Protein AF-A0A4R2H0Y8-F1 (afdb_monomer)

Nearest PDB structures (foldseek):
  7p3r-assembly1_D  TM=8.859E-01  e=4.131E+00  Vibrio cholerae O1 biovar El Tor str. N16961
  7p3r-assembly1_C  TM=7.989E-01  e=8.365E+00  Vibrio cholerae O1 biovar El Tor str. N16961
  7a0g-assembly1_HHH  TM=7.500E-01  e=6.612E+00  Serratia marcescens

Sequence (68 aa):
MKTVALMLVLKLLSLSGGLVLLTAFIGLFAFREILGPRLPLLFIAGVVALAVGEGGSRWLARQLETRD

Secondary structure (DSSP, 8-state):
-HHHHHHHHHHHHHHHHHHHHHHHHHHHHH-HHHHGGGHHHHHHHHHHHHHHHHHHHHHHHHHHHTT-

Radius of gyration: 15.31 Å; Cα contacts (8 Å, |Δi|>4): 60; chains: 1; bounding box: 34×16×45 Å

pLDDT: mean 85.33, std 7.18, range [54.72, 92.88]

Mean predicted aligned error: 5.68 Å

Structure (mmCIF, N/CA/C/O backbone):
data_AF-A0A4R2H0Y8-F1
#
_entry.id   AF-A0A4R2H0Y8-F1
#
loop_
_atom_site.group_PDB
_atom_site.id
_atom_site.type_symbol
_atom_site.label_atom_id
_atom_site.label_alt_id
_atom_site.label_comp_id
_atom_site.label_asym_id
_atom_site.label_entity_id
_atom_site.label_seq_id
_atom_site.pdbx_PDB_ins_code
_atom_site.Cartn_x
_atom_site.Cartn_y
_atom_site.Cartn_z
_atom_site.occupancy
_atom_site.B_iso_or_equiv
_atom_site.auth_seq_id
_atom_site.auth_comp_id
_atom_site.auth_asym_id
_atom_site.auth_atom_id
_atom_site.pdbx_PDB_model_num
ATOM 1 N N . MET A 1 1 ? 20.570 4.782 -13.597 1.00 64.00 1 MET A N 1
ATOM 2 C CA . MET A 1 1 ? 20.380 5.178 -12.177 1.00 64.00 1 MET A CA 1
ATOM 3 C C . MET A 1 1 ? 18.938 5.573 -11.839 1.00 64.00 1 MET A C 1
ATOM 5 O O . MET A 1 1 ? 18.385 4.988 -10.919 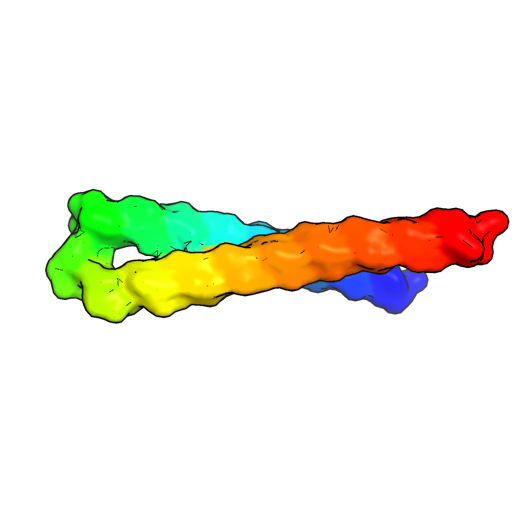1.00 64.00 1 MET A O 1
ATOM 9 N N . LYS A 1 2 ? 18.291 6.490 -12.581 1.00 76.75 2 LYS A N 1
ATOM 10 C CA . LYS A 1 2 ? 16.915 6.961 -12.285 1.00 76.75 2 LYS A CA 1
ATOM 11 C C . LYS A 1 2 ? 15.858 5.841 -12.242 1.00 76.75 2 LYS A C 1
ATOM 13 O O . LYS A 1 2 ? 15.000 5.836 -11.370 1.00 76.75 2 LYS A O 1
ATOM 18 N N . THR A 1 3 ? 15.964 4.861 -13.135 1.00 79.31 3 THR A N 1
ATOM 19 C CA . THR A 1 3 ? 15.016 3.742 -13.227 1.00 79.31 3 THR A CA 1
ATOM 20 C C . THR A 1 3 ? 15.104 2.768 -12.052 1.00 79.31 3 THR A C 1
ATOM 22 O O . THR A 1 3 ? 14.085 2.329 -11.533 1.00 79.31 3 THR A O 1
ATOM 25 N N . VAL A 1 4 ? 16.326 2.475 -11.596 1.00 81.06 4 VAL A N 1
ATOM 26 C CA . VAL A 1 4 ? 16.568 1.609 -10.432 1.00 81.06 4 VAL A CA 1
ATOM 27 C C . VAL A 1 4 ? 16.005 2.259 -9.171 1.00 81.06 4 VAL A C 1
ATOM 29 O O . VAL A 1 4 ? 15.315 1.600 -8.402 1.00 81.06 4 VAL A O 1
ATOM 32 N N . ALA A 1 5 ? 16.221 3.569 -8.999 1.00 85.25 5 ALA A N 1
ATOM 33 C CA . ALA A 1 5 ? 15.644 4.323 -7.889 1.00 85.25 5 ALA A CA 1
ATOM 34 C C . ALA A 1 5 ? 14.107 4.268 -7.897 1.00 85.25 5 ALA A C 1
ATOM 36 O O . ALA A 1 5 ? 13.496 4.010 -6.864 1.00 85.25 5 ALA A O 1
ATOM 37 N N . LEU A 1 6 ? 13.478 4.433 -9.064 1.00 87.00 6 LEU A N 1
ATOM 38 C CA . LEU A 1 6 ? 12.024 4.336 -9.205 1.00 87.00 6 LEU A CA 1
ATOM 39 C C . LEU A 1 6 ? 11.497 2.930 -8.876 1.00 87.00 6 LEU A C 1
ATOM 41 O O . LEU A 1 6 ? 10.490 2.795 -8.185 1.00 87.00 6 LEU A O 1
ATOM 45 N N . MET A 1 7 ? 12.195 1.880 -9.310 1.00 86.12 7 MET A N 1
ATOM 46 C CA . MET A 1 7 ? 11.843 0.495 -8.989 1.00 86.12 7 MET A CA 1
ATOM 47 C C . MET A 1 7 ? 11.942 0.215 -7.483 1.00 86.12 7 MET A C 1
ATOM 49 O O . MET A 1 7 ? 11.078 -0.456 -6.917 1.00 86.12 7 MET A O 1
ATOM 53 N N . LEU A 1 8 ? 12.950 0.790 -6.822 1.00 90.06 8 LEU A N 1
ATOM 54 C CA . LEU A 1 8 ? 13.145 0.686 -5.378 1.00 90.06 8 LEU A CA 1
ATOM 55 C C . LEU A 1 8 ? 12.023 1.395 -4.607 1.00 90.06 8 LEU A C 1
ATOM 57 O O . LEU A 1 8 ? 11.483 0.833 -3.660 1.00 90.06 8 LEU A O 1
ATOM 61 N N . VAL A 1 9 ? 11.604 2.581 -5.060 1.00 90.56 9 VAL A N 1
ATOM 62 C CA . VAL A 1 9 ? 10.460 3.313 -4.488 1.00 90.56 9 VAL A CA 1
ATOM 63 C C . VAL A 1 9 ? 9.164 2.515 -4.626 1.00 90.56 9 VAL A C 1
ATOM 65 O O . VAL A 1 9 ? 8.421 2.387 -3.656 1.00 90.56 9 VAL A O 1
ATOM 68 N N . LEU A 1 10 ? 8.904 1.931 -5.797 1.00 90.62 10 LEU A N 1
ATOM 69 C CA . LEU A 1 10 ? 7.708 1.115 -6.026 1.00 90.62 10 LEU A CA 1
ATOM 70 C C . LEU A 1 10 ? 7.685 -0.128 -5.127 1.00 90.62 10 LEU A C 1
ATOM 72 O O . LEU A 1 10 ? 6.639 -0.471 -4.583 1.00 90.62 10 LEU A O 1
ATOM 76 N N 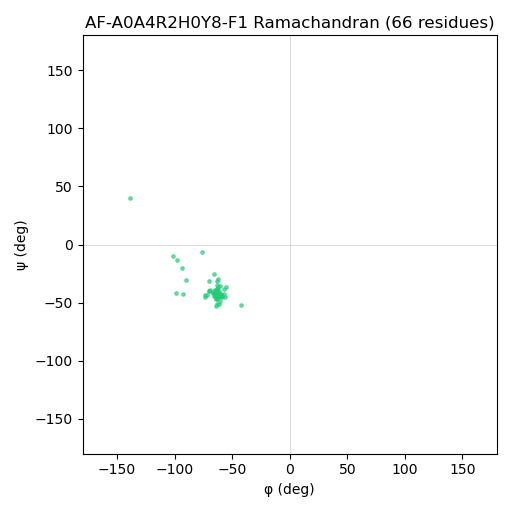. LYS A 1 11 ? 8.841 -0.759 -4.891 1.00 89.56 11 LYS A N 1
ATOM 77 C CA . LYS A 1 11 ? 8.950 -1.886 -3.955 1.00 89.56 11 LYS A CA 1
ATOM 78 C C . LYS A 1 11 ? 8.779 -1.470 -2.498 1.00 89.56 11 LYS A C 1
ATOM 80 O O . LYS A 1 11 ? 8.098 -2.176 -1.759 1.00 89.56 11 LYS A O 1
ATOM 85 N N . LEU A 1 12 ? 9.332 -0.329 -2.088 1.00 91.62 12 LEU A N 1
ATOM 86 C CA . LEU A 1 12 ? 9.100 0.223 -0.749 1.00 91.62 12 LEU A CA 1
ATOM 87 C C . LEU A 1 12 ? 7.619 0.553 -0.528 1.00 91.62 12 LEU A C 1
ATOM 89 O O . LEU A 1 12 ? 7.101 0.314 0.560 1.00 91.62 12 LEU A O 1
ATOM 93 N N . LEU A 1 13 ? 6.929 1.034 -1.564 1.00 91.94 13 LEU A N 1
ATOM 94 C CA . LEU A 1 13 ? 5.490 1.277 -1.531 1.00 91.94 13 LEU A CA 1
ATOM 95 C C . LEU A 1 13 ? 4.681 -0.026 -1.410 1.00 91.94 13 LEU A C 1
ATOM 97 O O . LEU A 1 13 ? 3.749 -0.090 -0.613 1.00 91.94 13 LEU A O 1
ATOM 101 N N . SER A 1 14 ? 5.057 -1.091 -2.130 1.00 90.69 14 SER A N 1
ATOM 102 C CA . SER A 1 14 ? 4.449 -2.418 -1.935 1.00 90.69 14 SER A 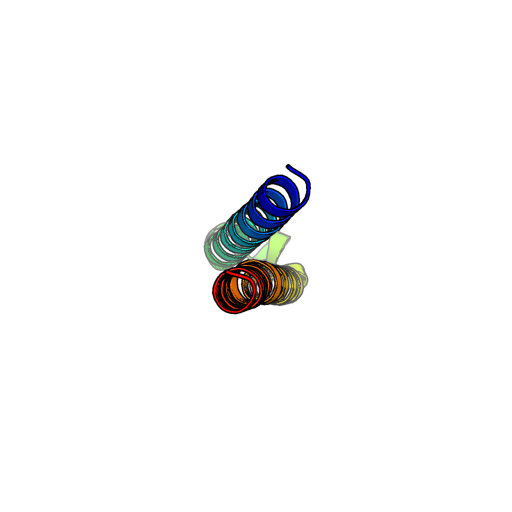CA 1
ATOM 103 C C . SER A 1 14 ? 4.649 -2.926 -0.507 1.00 90.69 14 SER A C 1
ATOM 105 O O . SER A 1 14 ? 3.727 -3.471 0.099 1.00 90.69 14 SER A O 1
ATOM 107 N N . LEU A 1 15 ? 5.859 -2.749 0.034 1.00 92.50 15 LEU A N 1
ATOM 108 C CA . LEU A 1 15 ? 6.226 -3.217 1.367 1.00 92.50 15 LEU A CA 1
ATOM 109 C C . LEU A 1 15 ? 5.429 -2.483 2.452 1.00 92.50 15 LEU A C 1
ATOM 111 O O . LEU A 1 15 ? 4.895 -3.117 3.362 1.00 92.50 15 LEU A O 1
ATOM 115 N N . SER A 1 16 ? 5.293 -1.160 2.333 1.00 91.44 16 SER A N 1
ATOM 116 C CA . SER A 1 16 ? 4.478 -0.364 3.252 1.00 91.44 16 SER A CA 1
ATOM 117 C C . SER A 1 16 ? 2.992 -0.709 3.140 1.00 91.44 16 SER A C 1
ATOM 119 O O . SER A 1 16 ? 2.338 -0.875 4.168 1.00 91.44 16 SER A O 1
ATOM 121 N N . GLY A 1 17 ? 2.471 -0.930 1.928 1.00 88.31 17 GLY A N 1
ATOM 122 C CA . GLY A 1 17 ? 1.107 -1.425 1.715 1.00 88.31 17 GLY A CA 1
ATOM 123 C C . GLY A 1 17 ? 0.843 -2.762 2.414 1.00 88.31 17 GLY A C 1
ATOM 124 O O . GLY A 1 17 ? -0.177 -2.921 3.085 1.00 88.31 17 GLY A O 1
ATOM 125 N N . GLY A 1 18 ? 1.798 -3.694 2.342 1.00 89.50 18 GLY A N 1
ATOM 126 C CA . GLY A 1 18 ? 1.740 -4.973 3.054 1.00 89.50 18 GLY A CA 1
ATOM 127 C C . GLY A 1 18 ? 1.722 -4.820 4.577 1.00 89.50 18 GLY A C 1
ATOM 128 O O . GLY A 1 18 ? 0.906 -5.452 5.245 1.00 89.50 18 GLY A O 1
ATOM 129 N N . LEU A 1 19 ? 2.560 -3.939 5.132 1.00 92.88 19 LEU A N 1
ATOM 130 C CA . LEU A 1 19 ? 2.576 -3.645 6.572 1.00 92.88 19 LEU A CA 1
ATOM 131 C C . LEU A 1 19 ? 1.259 -3.024 7.053 1.00 92.88 19 LEU A C 1
ATOM 133 O O . LEU A 1 19 ? 0.767 -3.361 8.132 1.00 92.88 19 LEU A O 1
ATOM 137 N N . VAL A 1 20 ? 0.660 -2.144 6.251 1.00 91.06 20 VAL A N 1
ATOM 138 C CA . VAL A 1 20 ? -0.642 -1.540 6.554 1.00 91.06 20 VAL A CA 1
ATOM 139 C C . VAL A 1 20 ? -1.745 -2.601 6.565 1.00 91.06 20 VAL A C 1
ATOM 141 O O . VAL A 1 20 ? -2.541 -2.624 7.504 1.00 91.06 20 VAL A O 1
ATOM 144 N N . LEU A 1 21 ? -1.769 -3.522 5.594 1.00 91.69 21 LEU A N 1
ATOM 145 C CA . LEU A 1 21 ? -2.723 -4.638 5.595 1.00 91.69 21 LEU A CA 1
ATOM 146 C C . LEU A 1 21 ? -2.526 -5.572 6.785 1.00 91.69 21 LEU A C 1
ATOM 148 O O . LEU A 1 21 ? -3.507 -5.970 7.408 1.00 91.69 21 LEU A O 1
ATOM 152 N N . LEU A 1 22 ? -1.276 -5.891 7.128 1.00 90.88 22 LEU A N 1
ATOM 153 C CA . LEU A 1 22 ? -0.956 -6.691 8.308 1.00 90.88 22 LEU A CA 1
ATOM 154 C C . LEU A 1 22 ? -1.492 -6.017 9.577 1.00 90.88 22 LEU A C 1
ATOM 156 O O . LEU A 1 22 ? -2.136 -6.657 10.402 1.00 90.88 22 LEU A O 1
ATOM 160 N N . THR A 1 23 ? -1.283 -4.706 9.701 1.00 87.50 23 THR A N 1
ATOM 161 C CA . THR A 1 23 ? -1.765 -3.906 10.834 1.00 87.50 23 THR A CA 1
ATOM 162 C C . THR A 1 23 ? -3.289 -3.873 10.882 1.00 87.50 23 THR A C 1
ATOM 164 O O . THR A 1 23 ? -3.867 -3.991 11.959 1.00 87.50 23 THR A O 1
ATOM 167 N N . ALA A 1 24 ? -3.957 -3.765 9.731 1.00 86.44 24 ALA A N 1
ATOM 168 C CA . ALA A 1 24 ? -5.410 -3.846 9.649 1.00 86.44 24 ALA A CA 1
ATOM 169 C C . ALA A 1 24 ? -5.921 -5.232 10.083 1.00 86.44 24 ALA A C 1
ATOM 171 O O . ALA A 1 24 ? -6.860 -5.330 10.869 1.00 86.44 24 ALA A O 1
ATOM 172 N N . PHE A 1 25 ? -5.265 -6.308 9.642 1.00 86.75 25 PHE A N 1
ATOM 173 C CA . PHE A 1 25 ? -5.606 -7.670 10.049 1.00 86.75 25 PHE A CA 1
ATOM 174 C C . PHE A 1 25 ? -5.418 -7.884 11.551 1.00 86.75 25 PHE A C 1
ATOM 176 O O . PHE A 1 25 ? -6.345 -8.319 12.224 1.00 86.75 25 PHE A O 1
ATOM 183 N N . ILE A 1 26 ? -4.251 -7.537 12.098 1.00 88.12 26 ILE A N 1
ATOM 184 C CA . ILE A 1 26 ? -3.963 -7.662 13.534 1.00 88.12 26 ILE A CA 1
ATOM 185 C C . ILE A 1 26 ? -4.924 -6.782 14.342 1.00 88.12 26 ILE A C 1
ATOM 187 O O . ILE A 1 26 ? -5.473 -7.222 15.350 1.00 88.12 26 ILE A O 1
ATOM 191 N N . GLY A 1 27 ? -5.180 -5.557 13.880 1.00 83.50 27 GLY A N 1
ATOM 192 C CA . GLY A 1 27 ? -6.081 -4.603 14.517 1.00 83.50 27 GLY A CA 1
ATOM 193 C C . GLY A 1 27 ? -7.531 -5.079 14.599 1.00 83.50 27 GLY A C 1
ATOM 194 O O . GLY A 1 27 ? -8.216 -4.735 15.562 1.00 83.50 27 GLY A O 1
ATOM 195 N N . LEU A 1 28 ? -7.981 -5.912 13.653 1.00 81.81 28 LEU A N 1
ATOM 196 C CA . LEU A 1 28 ? -9.306 -6.540 13.675 1.00 81.81 28 LEU A CA 1
ATOM 197 C C . LEU A 1 28 ? -9.497 -7.433 14.912 1.00 81.81 28 LEU A C 1
ATOM 199 O O . LEU A 1 28 ? -10.596 -7.472 15.465 1.00 81.81 28 LEU A O 1
ATOM 203 N N . PHE A 1 29 ? -8.435 -8.118 15.351 1.00 82.81 29 PHE A N 1
ATOM 204 C CA . PHE A 1 29 ? -8.476 -9.076 16.460 1.00 82.81 29 PHE A CA 1
ATOM 205 C C . PHE A 1 29 ? -7.982 -8.487 17.786 1.00 82.81 29 PHE A C 1
ATOM 207 O O . PHE A 1 29 ? -8.593 -8.728 18.821 1.00 82.81 29 PHE A O 1
ATOM 214 N N . ALA A 1 30 ? -6.896 -7.710 17.768 1.00 82.38 30 ALA A N 1
ATOM 215 C CA . ALA A 1 30 ? -6.229 -7.235 18.980 1.00 82.38 30 ALA A CA 1
ATOM 216 C C . ALA A 1 30 ? -6.756 -5.884 19.493 1.00 82.38 30 ALA A C 1
ATOM 218 O O . ALA A 1 30 ? -6.747 -5.642 20.695 1.00 82.38 30 ALA A O 1
ATOM 219 N N . PHE A 1 31 ? -7.226 -4.998 18.605 1.00 82.00 31 PHE A N 1
ATOM 220 C CA . PHE A 1 31 ? -7.568 -3.612 18.958 1.00 82.00 31 PHE A CA 1
ATOM 221 C C . PHE A 1 31 ? -8.859 -3.144 18.282 1.00 82.00 31 PHE A C 1
ATOM 223 O O . PHE A 1 31 ? -8.953 -2.001 17.827 1.00 82.00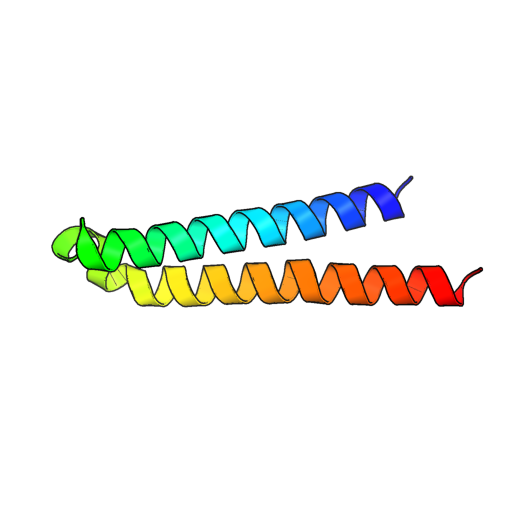 31 PHE A O 1
ATOM 230 N N . ARG A 1 32 ? -9.866 -4.022 18.205 1.00 77.19 32 ARG A N 1
ATOM 231 C CA . ARG A 1 32 ? -11.108 -3.760 17.463 1.00 77.19 32 ARG A CA 1
ATOM 232 C C . ARG A 1 32 ? -11.812 -2.475 17.903 1.00 77.19 32 ARG A C 1
ATOM 234 O O . ARG A 1 32 ? -12.339 -1.764 17.057 1.00 77.19 32 ARG A O 1
ATOM 241 N N . GLU A 1 33 ? -11.787 -2.153 19.194 1.00 79.31 33 GLU A N 1
ATOM 242 C CA . GLU A 1 33 ? -12.427 -0.940 19.726 1.00 79.31 33 GLU A CA 1
ATOM 243 C C . GLU A 1 33 ? -11.718 0.357 19.314 1.00 79.31 33 GLU A C 1
ATOM 245 O O . GLU A 1 33 ? -12.367 1.379 19.114 1.00 79.31 33 GLU A O 1
ATOM 250 N N . ILE A 1 34 ? -10.396 0.317 19.125 1.00 79.50 34 ILE A N 1
ATOM 251 C CA . ILE A 1 34 ? -9.579 1.498 18.803 1.00 79.50 34 ILE A CA 1
ATOM 252 C C . ILE A 1 34 ? -9.427 1.654 17.286 1.00 79.50 34 ILE A C 1
ATOM 254 O O . ILE A 1 34 ? -9.510 2.758 16.743 1.00 79.50 34 ILE A O 1
ATOM 258 N N . LEU A 1 35 ? -9.182 0.545 16.585 1.00 77.44 35 LEU A N 1
ATOM 259 C CA . LEU A 1 35 ? -8.904 0.532 15.152 1.00 77.44 35 LEU A CA 1
ATOM 260 C C . LEU A 1 35 ? -10.149 0.294 14.303 1.00 77.44 35 LEU A C 1
ATOM 262 O O . LEU A 1 35 ? -10.130 0.692 13.143 1.00 77.44 35 LEU A O 1
ATOM 266 N N . GLY A 1 36 ? -11.229 -0.273 14.848 1.00 81.62 36 GLY A N 1
ATOM 267 C CA . GLY A 1 36 ? -12.446 -0.659 14.120 1.00 81.62 36 GLY A CA 1
ATOM 268 C C . GLY A 1 36 ? -12.941 0.361 13.087 1.00 81.62 36 GLY A C 1
ATOM 269 O O . GLY A 1 36 ? -13.077 -0.002 11.919 1.00 81.62 36 GLY A O 1
ATOM 270 N N . PRO A 1 37 ? -13.124 1.646 13.447 1.00 87.50 37 PRO A N 1
ATOM 271 C CA . PRO A 1 37 ? -13.575 2.677 12.506 1.00 87.50 37 PRO A CA 1
ATOM 272 C C . PRO A 1 37 ? -12.578 2.981 11.378 1.00 87.50 37 PRO A C 1
ATOM 274 O O . PRO A 1 37 ? -12.961 3.451 10.310 1.00 87.50 37 PRO A O 1
ATOM 277 N N . ARG A 1 38 ? -11.284 2.735 11.609 1.00 87.19 38 ARG A N 1
ATOM 278 C CA . ARG A 1 38 ? -10.187 3.010 10.668 1.00 87.19 38 ARG A CA 1
ATOM 279 C C . ARG A 1 38 ? -9.772 1.774 9.873 1.00 87.19 38 ARG A C 1
ATOM 281 O O . ARG A 1 38 ? -9.066 1.924 8.882 1.00 87.19 38 ARG A O 1
ATOM 288 N N . LEU A 1 39 ? -10.212 0.576 10.261 1.00 86.12 39 LEU A N 1
ATOM 289 C CA . LEU A 1 39 ? -9.872 -0.676 9.582 1.00 86.12 39 LEU A CA 1
ATOM 290 C C . LEU A 1 39 ? -10.227 -0.674 8.092 1.00 86.12 39 LEU A C 1
ATOM 292 O O . LEU A 1 39 ? -9.349 -1.045 7.317 1.00 86.12 39 LEU A O 1
ATOM 296 N N . PRO A 1 40 ? -11.417 -0.214 7.650 1.00 87.12 40 PRO A N 1
ATOM 297 C CA . PRO A 1 40 ? -11.719 -0.137 6.221 1.00 87.12 40 PRO A CA 1
ATOM 298 C C . PRO A 1 40 ? -10.756 0.799 5.486 1.00 87.12 40 PRO A C 1
ATOM 300 O O . PRO A 1 40 ? -10.280 0.471 4.403 1.00 87.12 40 PRO A O 1
ATOM 303 N N . LEU A 1 41 ? -10.415 1.935 6.102 1.00 90.25 41 LEU A N 1
ATOM 304 C CA . LEU A 1 41 ? -9.484 2.909 5.535 1.00 90.25 41 LEU A CA 1
ATOM 305 C C . LEU A 1 41 ? -8.070 2.323 5.409 1.00 90.25 41 LEU A C 1
ATOM 307 O O . LEU A 1 41 ? -7.443 2.467 4.365 1.00 90.25 41 LEU A O 1
ATOM 311 N N . LEU A 1 42 ? -7.587 1.629 6.446 1.00 87.19 42 LEU A N 1
ATOM 312 C CA . LEU A 1 42 ? -6.296 0.937 6.433 1.00 87.19 42 LEU A CA 1
ATOM 313 C C . LEU A 1 42 ? -6.280 -0.176 5.383 1.00 87.19 42 LEU A C 1
ATOM 315 O O . LEU A 1 42 ? -5.308 -0.305 4.648 1.00 87.19 42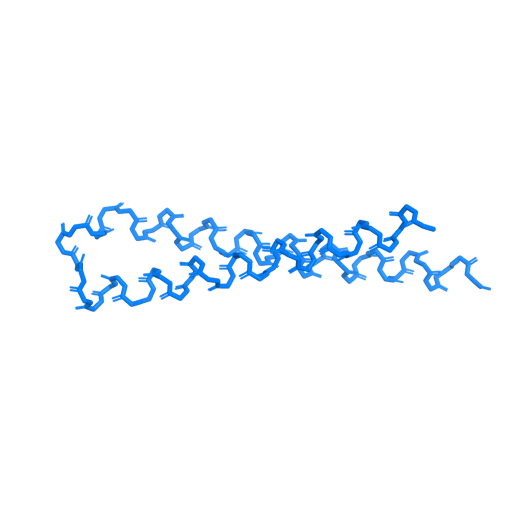 LEU A O 1
ATOM 319 N N . PHE A 1 43 ? -7.368 -0.936 5.254 1.00 88.06 43 PHE A N 1
ATOM 320 C CA . PHE A 1 43 ? -7.487 -1.963 4.225 1.00 88.06 43 PHE A CA 1
ATOM 321 C C . PHE A 1 43 ? -7.401 -1.365 2.821 1.00 88.06 43 PHE A C 1
ATOM 323 O O . PHE A 1 43 ? -6.580 -1.799 2.019 1.00 88.06 43 PHE A O 1
ATOM 330 N N . ILE A 1 44 ? -8.200 -0.334 2.535 1.00 90.50 44 ILE A N 1
ATOM 331 C CA . ILE A 1 44 ? -8.207 0.341 1.233 1.00 90.50 44 ILE A CA 1
ATOM 332 C C . ILE A 1 44 ? -6.827 0.934 0.940 1.00 90.50 44 ILE A C 1
ATOM 334 O O . ILE A 1 44 ? -6.275 0.690 -0.129 1.00 90.50 44 ILE A O 1
ATOM 338 N N . ALA A 1 45 ? -6.236 1.656 1.894 1.00 89.44 45 ALA A N 1
ATOM 339 C CA . ALA A 1 45 ? -4.911 2.246 1.735 1.00 89.44 45 ALA A CA 1
ATOM 340 C C . ALA A 1 45 ? -3.833 1.179 1.483 1.00 89.44 45 ALA A C 1
ATOM 342 O O . ALA A 1 45 ? -3.012 1.3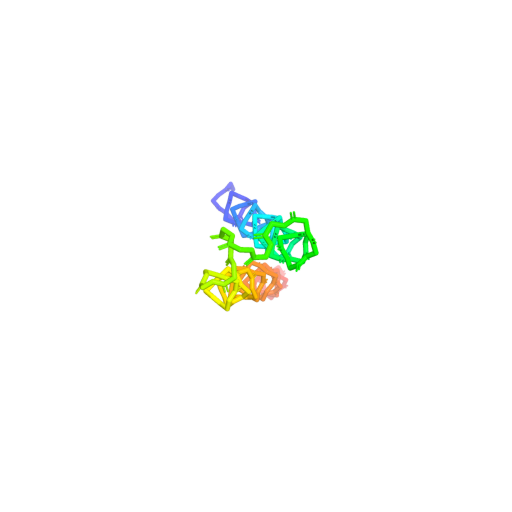36 0.580 1.00 89.44 45 ALA A O 1
ATOM 343 N N . GLY A 1 46 ? -3.864 0.076 2.235 1.00 88.44 46 GLY A N 1
ATOM 344 C CA . GLY A 1 46 ? -2.937 -1.041 2.086 1.00 88.44 46 GLY A CA 1
ATOM 345 C C . GLY A 1 46 ? -3.068 -1.741 0.733 1.00 88.44 46 GLY A C 1
ATOM 346 O O . GLY A 1 46 ? -2.059 -1.957 0.062 1.00 88.44 46 GLY A O 1
ATOM 347 N N . VAL A 1 47 ? -4.299 -2.026 0.284 1.00 90.81 47 VAL A N 1
ATOM 348 C CA . VAL A 1 47 ? -4.564 -2.620 -1.039 1.00 90.81 47 VAL A CA 1
ATOM 349 C C . VAL A 1 47 ? -4.115 -1.687 -2.161 1.00 90.81 47 VAL A C 1
ATOM 351 O O . VAL A 1 47 ? -3.458 -2.141 -3.096 1.00 90.81 47 VAL A O 1
ATOM 354 N N . VAL A 1 48 ? -4.423 -0.391 -2.076 1.00 92.00 48 VAL A N 1
ATOM 355 C CA . VAL A 1 48 ? -4.028 0.594 -3.095 1.00 92.00 48 VAL A CA 1
ATOM 356 C C . VAL A 1 48 ? -2.507 0.711 -3.176 1.00 92.00 48 VAL A C 1
ATOM 358 O O . VAL A 1 48 ? -1.953 0.646 -4.271 1.00 92.00 48 VAL A O 1
ATOM 361 N N . ALA A 1 49 ? -1.817 0.820 -2.039 1.00 90.00 49 ALA A N 1
ATOM 362 C CA . ALA A 1 49 ? -0.358 0.882 -2.001 1.00 90.00 49 ALA A CA 1
ATOM 363 C C . ALA A 1 49 ? 0.291 -0.380 -2.598 1.00 90.00 49 ALA A C 1
ATOM 365 O O . ALA A 1 49 ? 1.214 -0.270 -3.403 1.00 90.00 49 ALA A O 1
ATOM 366 N N . LEU A 1 50 ? -0.235 -1.569 -2.286 1.00 89.50 50 LEU A N 1
ATOM 367 C CA . LEU A 1 50 ? 0.217 -2.835 -2.875 1.00 89.50 50 LEU A CA 1
ATOM 368 C C . LEU A 1 50 ? -0.031 -2.907 -4.382 1.00 89.50 50 LEU A C 1
ATOM 370 O O . LEU A 1 50 ? 0.868 -3.282 -5.132 1.00 89.50 50 LEU A O 1
ATOM 374 N N . ALA A 1 51 ? -1.228 -2.537 -4.836 1.00 90.56 51 ALA A N 1
ATOM 375 C CA . ALA A 1 51 ? -1.589 -2.571 -6.248 1.00 90.56 51 ALA A CA 1
ATOM 376 C C . ALA A 1 51 ? -0.726 -1.607 -7.074 1.00 90.56 51 ALA A C 1
ATOM 378 O O . ALA A 1 51 ? -0.246 -1.975 -8.146 1.00 90.56 51 ALA A O 1
ATOM 379 N N . VAL A 1 52 ? -0.480 -0.398 -6.563 1.00 90.94 52 VAL A N 1
ATOM 380 C CA . VAL A 1 52 ? 0.365 0.606 -7.223 1.00 90.94 52 VAL A CA 1
ATOM 381 C C . VAL A 1 52 ? 1.839 0.207 -7.175 1.00 90.94 52 VAL A C 1
ATOM 383 O O . VAL A 1 52 ? 2.518 0.300 -8.195 1.00 90.94 52 VAL A O 1
ATOM 386 N N . GLY A 1 53 ? 2.339 -0.273 -6.037 1.00 88.50 53 GLY A N 1
ATOM 387 C CA . GLY A 1 53 ? 3.727 -0.707 -5.901 1.00 88.50 53 GLY A CA 1
ATOM 388 C C . GLY A 1 53 ? 4.054 -1.913 -6.788 1.00 88.50 53 GLY A C 1
ATOM 389 O O . GLY A 1 53 ? 4.969 -1.854 -7.615 1.00 88.50 53 GLY A O 1
ATOM 390 N N . GLU A 1 54 ? 3.272 -2.996 -6.707 1.00 88.62 54 GLU A N 1
ATOM 391 C CA . GLU A 1 54 ? 3.520 -4.191 -7.520 1.00 88.62 54 GLU A CA 1
ATOM 392 C C . GLU A 1 54 ? 3.147 -3.981 -8.983 1.00 88.62 54 GLU A C 1
ATOM 394 O O . GLU A 1 54 ? 3.938 -4.306 -9.872 1.00 88.62 54 GLU A O 1
ATOM 399 N N . GLY A 1 55 ? 1.981 -3.393 -9.254 1.00 88.12 55 GLY A N 1
ATOM 400 C CA . GLY A 1 55 ? 1.533 -3.104 -10.614 1.00 88.12 55 GLY A CA 1
ATOM 401 C C . GLY A 1 55 ? 2.472 -2.136 -11.329 1.00 88.12 55 GLY A C 1
ATOM 402 O O . GLY A 1 55 ? 2.878 -2.397 -12.464 1.00 88.12 55 GLY A O 1
ATOM 403 N N . GLY A 1 56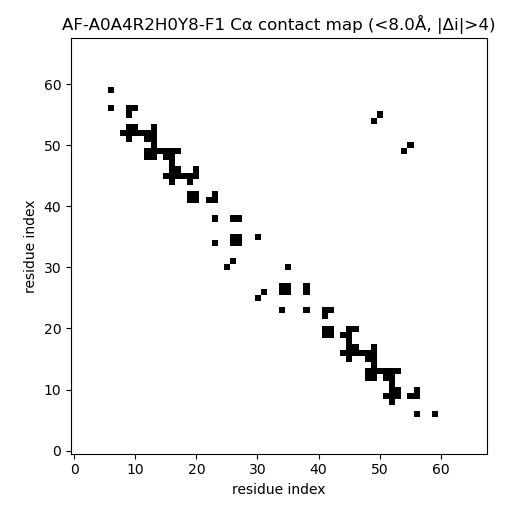 ? 2.890 -1.072 -10.641 1.00 85.81 5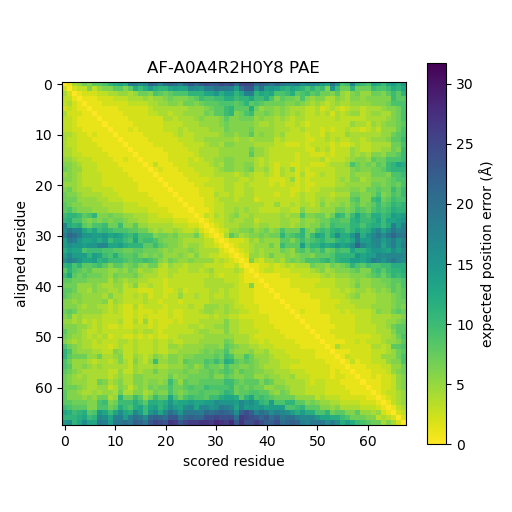6 GLY A N 1
ATOM 404 C CA . GLY A 1 56 ? 3.863 -0.109 -11.141 1.00 85.81 56 GLY A CA 1
ATOM 405 C C . GLY A 1 56 ? 5.223 -0.749 -11.392 1.00 85.81 56 GLY A C 1
ATOM 406 O O . GLY A 1 56 ? 5.803 -0.529 -12.451 1.00 85.81 56 GLY A O 1
ATOM 407 N N . SER A 1 57 ? 5.719 -1.593 -10.477 1.00 87.31 57 SER A N 1
ATOM 408 C CA . SER A 1 57 ? 7.024 -2.246 -10.657 1.00 87.31 57 SER A CA 1
ATOM 409 C C . SER A 1 57 ? 7.033 -3.213 -11.846 1.00 87.31 57 SER A C 1
ATOM 411 O O . SER A 1 57 ? 7.986 -3.216 -12.624 1.00 87.31 57 SER A O 1
ATOM 413 N N . ARG A 1 58 ? 5.947 -3.970 -12.053 1.00 85.25 58 ARG A N 1
ATOM 414 C CA . ARG A 1 58 ? 5.781 -4.869 -13.207 1.00 85.25 58 ARG A CA 1
ATOM 415 C C . ARG A 1 58 ? 5.620 -4.111 -14.517 1.00 85.25 58 ARG A C 1
ATOM 417 O O . ARG A 1 58 ? 6.138 -4.541 -15.543 1.00 85.25 58 ARG A O 1
ATOM 424 N N . TRP A 1 59 ? 4.894 -2.996 -14.506 1.00 88.44 59 TRP A N 1
ATOM 425 C CA . TRP A 1 59 ? 4.775 -2.140 -15.682 1.00 88.44 59 TRP A CA 1
ATOM 426 C C . TRP A 1 59 ? 6.123 -1.516 -16.058 1.00 88.44 59 TRP A C 1
ATOM 428 O O . TRP A 1 59 ? 6.494 -1.550 -17.229 1.00 88.44 59 TRP A O 1
ATOM 438 N N . LEU A 1 60 ? 6.887 -1.039 -15.071 1.00 86.50 60 LEU A N 1
ATOM 439 C CA . LEU A 1 60 ? 8.219 -0.475 -15.283 1.00 86.50 60 LEU A CA 1
ATOM 440 C C . LEU A 1 60 ? 9.210 -1.524 -15.806 1.00 86.50 60 LEU A C 1
ATOM 442 O O . LEU A 1 60 ? 9.975 -1.230 -16.718 1.00 86.50 60 LEU A O 1
ATOM 446 N N . ALA A 1 61 ? 9.166 -2.746 -15.266 1.00 84.94 61 ALA A N 1
ATOM 447 C CA . ALA A 1 61 ? 9.991 -3.858 -15.730 1.00 84.94 61 ALA A CA 1
ATOM 448 C C . ALA A 1 61 ? 9.735 -4.177 -17.211 1.00 84.94 61 ALA A C 1
ATOM 450 O O . ALA A 1 61 ? 10.685 -4.277 -17.978 1.00 84.94 61 ALA A O 1
ATOM 451 N N . ARG A 1 62 ? 8.465 -4.218 -17.638 1.00 85.81 62 ARG A N 1
ATOM 452 C CA . ARG A 1 62 ? 8.109 -4.427 -19.053 1.00 85.81 62 ARG A CA 1
ATOM 453 C C . ARG A 1 62 ? 8.606 -3.307 -19.962 1.00 85.81 62 ARG A C 1
ATOM 455 O O . ARG A 1 62 ? 9.096 -3.587 -21.041 1.00 85.81 62 ARG A O 1
ATOM 462 N N . GLN A 1 63 ? 8.501 -2.051 -19.525 1.00 84.88 63 GLN A N 1
ATOM 463 C CA . GLN A 1 63 ? 9.000 -0.904 -20.296 1.00 84.88 63 GLN A CA 1
ATOM 464 C C . GLN A 1 63 ? 10.520 -0.941 -20.487 1.00 84.88 63 GLN A C 1
ATOM 466 O O . GLN A 1 63 ? 11.018 -0.456 -21.502 1.00 84.88 63 GLN A O 1
ATOM 471 N N . LEU A 1 64 ? 11.248 -1.496 -19.516 1.00 78.62 64 LEU A N 1
ATOM 472 C CA . LEU A 1 64 ? 12.691 -1.692 -19.611 1.00 78.62 64 LEU A CA 1
ATOM 473 C C . LEU A 1 64 ? 13.041 -2.835 -20.557 1.00 78.62 64 LEU A C 1
ATOM 475 O O . LEU A 1 64 ? 13.905 -2.653 -21.398 1.00 78.62 64 LEU A O 1
ATOM 479 N N . GLU A 1 65 ? 12.317 -3.949 -20.472 1.00 77.00 65 GLU A N 1
ATOM 480 C CA . GLU A 1 65 ? 12.509 -5.117 -21.337 1.00 77.00 65 GLU A CA 1
ATOM 481 C C . GLU A 1 65 ? 12.238 -4.813 -22.820 1.00 77.00 65 GLU A C 1
ATOM 483 O O . GLU A 1 65 ? 12.947 -5.307 -23.680 1.00 77.00 65 GLU A O 1
ATOM 488 N N . THR A 1 66 ? 11.269 -3.948 -23.146 1.00 72.94 66 THR A N 1
ATOM 489 C CA . THR A 1 66 ? 11.034 -3.498 -24.537 1.00 72.94 66 THR A CA 1
ATOM 490 C C . THR A 1 66 ? 12.034 -2.461 -25.064 1.00 72.94 66 THR A C 1
ATO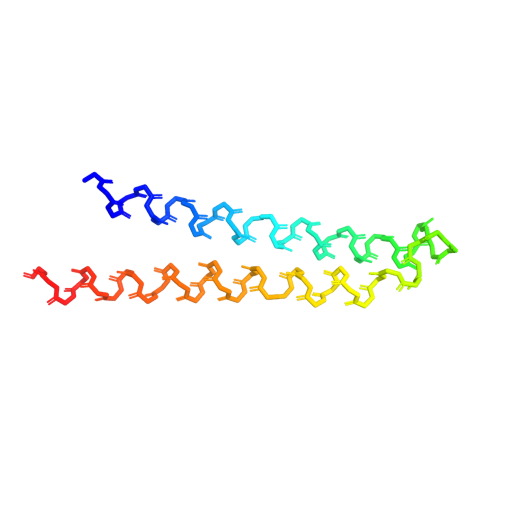M 492 O O . THR A 1 66 ? 11.917 -2.054 -26.220 1.00 72.94 66 THR A O 1
ATOM 495 N N . ARG A 1 67 ? 12.940 -1.943 -24.227 1.00 59.94 67 ARG A N 1
ATOM 496 C CA . ARG A 1 67 ? 13.925 -0.918 -24.618 1.00 59.94 67 ARG A CA 1
ATOM 497 C C . ARG A 1 67 ? 15.332 -1.467 -24.866 1.00 59.94 67 ARG A C 1
ATOM 499 O O . ARG A 1 67 ? 16.148 -0.695 -25.369 1.00 59.94 67 ARG A O 1
ATOM 506 N N . ASP A 1 68 ? 15.577 -2.727 -24.520 1.00 54.72 68 ASP A N 1
ATOM 507 C CA . ASP A 1 68 ? 16.784 -3.489 -24.862 1.00 54.72 68 ASP A CA 1
ATOM 508 C C . ASP A 1 68 ? 16.555 -4.302 -26.150 1.00 54.72 68 ASP A C 1
ATOM 510 O O . ASP A 1 68 ? 17.532 -4.469 -26.916 1.00 54.72 68 ASP A O 1
#

Organism: NCBI:txid659006

Solvent-accessible surface area (backbone atoms only — not comparable to full-atom values): 3454 Å² total; per-residue (Å²): 111,72,65,60,54,51,44,52,51,23,48,52,36,23,51,51,10,49,52,36,35,50,48,31,56,49,28,62,75,77,35,38,90,79,36,48,90,49,32,65,57,33,38,52,51,11,52,49,31,29,49,49,9,49,51,48,36,55,53,51,50,51,60,51,63,77,72,112

Foldseek 3Di:
DVLVVVLVVLQVLLVVLVVLLVCLVCCVPPPCPPCVVVSVVSPVSSVVSNCRSVVVNVVSVVVVVVVD